Protein AF-A0A915Z098-F1 (afdb_monomer_lite)

Secondary structure (DSSP, 8-state):
--EE--SS--GGG-EEEE-SSSS--TTT--BEEEETTT-PBPEE-EEE-SSSTT-EEE-B-TTT-SEEEETT-SB--EEEEES--TT--SS--TT-EEEEEEE-TTSSS--EEEEEEEEEEEEETTEEEEEEEEESS--SSB--EE--PPPPP-

pLDDT: mean 85.39, std 10.91, range [34.81, 97.25]

Foldseek 3Di:
DDFDDDPDDDLQNDWDWDWDDPFQFPPPIWIWTQGPPVRFTKAWAWDADPVDRLAIDTAADDPPRAGAIDSHHPFGGWGKDQPDPPPDPGGDDAFTKIWIWTADPSDPPRQIWTWFWAPDWDDDPNDIGTGIHTDRDPPVGGRIDGHHDDDPDD

Organism: NCBI:txid588596

Structure (mmCIF, N/CA/C/O backbone):
data_AF-A0A915Z098-F1
#
_entry.id   AF-A0A915Z098-F1
#
loop_
_atom_site.group_PDB
_atom_site.id
_atom_site.type_symbol
_atom_site.label_atom_id
_atom_site.label_alt_id
_atom_site.label_comp_id
_atom_site.label_asym_id
_atom_site.label_entity_id
_atom_site.label_seq_id
_atom_site.pdbx_PDB_ins_code
_atom_site.Cartn_x
_atom_site.Cartn_y
_atom_site.Cartn_z
_atom_site.occupancy
_atom_site.B_iso_or_equiv
_atom_site.auth_seq_id
_atom_site.auth_comp_id
_atom_site.auth_asym_id
_atom_site.auth_atom_id
_atom_site.pdbx_PDB_model_num
ATOM 1 N N . MET A 1 1 ? 4.793 -7.824 -6.228 1.00 83.44 1 MET A N 1
ATOM 2 C CA . MET A 1 1 ? 3.919 -6.852 -6.908 1.00 83.44 1 MET A CA 1
ATOM 3 C C . MET A 1 1 ? 2.487 -7.027 -6.445 1.00 83.44 1 MET A C 1
ATOM 5 O O . MET A 1 1 ? 2.093 -8.161 -6.189 1.00 83.44 1 MET A O 1
ATOM 9 N N . VAL A 1 2 ? 1.754 -5.925 -6.318 1.00 87.19 2 VAL A N 1
ATOM 10 C CA . VAL A 1 2 ? 0.317 -5.898 -6.007 1.00 87.19 2 VAL A CA 1
ATOM 11 C C . VAL A 1 2 ? -0.456 -5.436 -7.239 1.00 87.19 2 VAL A C 1
ATOM 13 O O . VAL A 1 2 ? 0.056 -4.645 -8.028 1.00 87.19 2 VAL A O 1
ATOM 16 N N . PHE A 1 3 ? -1.660 -5.964 -7.425 1.00 87.75 3 PHE A N 1
ATOM 17 C CA . PHE A 1 3 ? -2.541 -5.654 -8.546 1.00 87.75 3 PHE A CA 1
ATOM 18 C C . PHE A 1 3 ? -4.002 -5.710 -8.099 1.00 87.75 3 PHE A C 1
ATOM 20 O O . PHE A 1 3 ? -4.312 -6.333 -7.080 1.00 87.75 3 PHE A O 1
ATOM 27 N N . VAL A 1 4 ? -4.893 -5.057 -8.846 1.00 86.19 4 VAL A N 1
ATOM 28 C CA . VAL A 1 4 ? -6.334 -5.081 -8.550 1.00 86.19 4 VAL A CA 1
ATOM 29 C C . VAL A 1 4 ? -6.916 -6.442 -8.938 1.00 86.19 4 VAL A C 1
ATOM 31 O O . VAL A 1 4 ? -6.599 -6.986 -9.998 1.00 86.19 4 VAL A O 1
ATOM 34 N N . GLY A 1 5 ? -7.726 -7.009 -8.042 1.00 81.31 5 GLY A N 1
ATOM 35 C CA . GLY A 1 5 ? -8.421 -8.282 -8.231 1.00 81.31 5 GLY A CA 1
ATOM 36 C C . GLY A 1 5 ? -9.866 -8.114 -8.706 1.00 81.31 5 GLY A C 1
ATOM 37 O O . GLY A 1 5 ? -10.278 -7.043 -9.142 1.00 81.31 5 GLY A O 1
ATOM 38 N N . SER A 1 6 ? -10.649 -9.189 -8.608 1.00 78.62 6 SER A N 1
ATOM 39 C CA . SER A 1 6 ? -12.095 -9.152 -8.842 1.00 78.62 6 SER A CA 1
ATOM 40 C C . SER A 1 6 ? -12.818 -8.231 -7.857 1.00 78.62 6 SER A C 1
ATOM 42 O O . SER A 1 6 ? -12.315 -7.949 -6.771 1.00 78.62 6 SER A O 1
ATOM 44 N N . THR A 1 7 ? -14.040 -7.830 -8.210 1.00 74.94 7 THR A N 1
ATOM 45 C CA . THR A 1 7 ? -14.938 -7.059 -7.336 1.00 74.94 7 THR A CA 1
ATOM 46 C C . THR A 1 7 ? -15.382 -7.839 -6.100 1.00 74.94 7 THR A C 1
ATOM 48 O O . THR A 1 7 ? -15.660 -7.241 -5.068 1.00 74.94 7 THR A O 1
ATOM 51 N N . GLU A 1 8 ? -15.444 -9.170 -6.182 1.00 79.44 8 GLU A N 1
ATOM 52 C CA . GLU A 1 8 ? -15.767 -10.012 -5.032 1.00 79.44 8 GLU A CA 1
ATOM 53 C C . GLU A 1 8 ? -14.544 -10.189 -4.117 1.00 79.44 8 GLU A C 1
ATOM 55 O O . GLU A 1 8 ? -13.451 -10.511 -4.611 1.00 79.44 8 GLU A O 1
ATOM 60 N N . PRO A 1 9 ? -14.701 -10.022 -2.789 1.00 75.69 9 PRO A N 1
ATOM 61 C CA . PRO A 1 9 ? -13.619 -10.238 -1.844 1.00 75.69 9 PRO A CA 1
ATOM 62 C C . PRO A 1 9 ? -13.243 -11.722 -1.812 1.00 75.69 9 PRO A C 1
ATOM 64 O O . PRO A 1 9 ? -13.984 -12.574 -1.325 1.00 75.69 9 PRO A O 1
ATOM 67 N N . VAL A 1 10 ? -12.050 -12.032 -2.314 1.00 85.06 10 VAL A N 1
ATOM 68 C CA . VAL A 1 10 ? -11.429 -13.356 -2.193 1.00 85.06 10 VAL A CA 1
ATOM 69 C C . VAL A 1 10 ? -10.443 -13.367 -1.020 1.00 85.06 10 VAL A C 1
ATOM 71 O O . VAL A 1 10 ? -10.007 -12.304 -0.579 1.00 85.06 10 VAL A O 1
ATOM 74 N N . PRO A 1 11 ? -9.993 -14.536 -0.524 1.00 84.19 11 PRO A N 1
ATOM 75 C CA . PRO A 1 11 ? -9.021 -14.588 0.575 1.00 84.19 11 PRO A CA 1
ATOM 76 C C . PRO A 1 11 ? -7.717 -13.804 0.326 1.00 84.19 11 PRO A C 1
ATOM 78 O O . PRO A 1 11 ? -7.095 -13.332 1.273 1.00 84.19 11 PRO A O 1
ATOM 81 N N . ASN A 1 12 ? -7.311 -13.636 -0.940 1.00 88.88 12 ASN A N 1
ATOM 82 C CA . ASN A 1 12 ? -6.146 -12.827 -1.331 1.00 88.88 12 ASN A CA 1
ATOM 83 C C . ASN A 1 12 ? -6.413 -11.305 -1.341 1.00 88.88 12 ASN A C 1
ATOM 85 O O . ASN A 1 12 ? -5.487 -10.530 -1.558 1.00 88.88 12 ASN A O 1
ATOM 89 N N . SER A 1 13 ? -7.656 -10.867 -1.140 1.00 89.31 13 SER A N 1
ATOM 90 C CA . SER A 1 13 ? -8.036 -9.451 -1.053 1.00 89.31 13 SER A CA 1
ATOM 91 C C . SER A 1 13 ? -8.040 -8.939 0.391 1.00 89.31 13 SER A C 1
ATOM 93 O O . SER A 1 13 ? -8.373 -7.782 0.628 1.00 89.31 13 SER A O 1
ATOM 95 N N . LEU A 1 14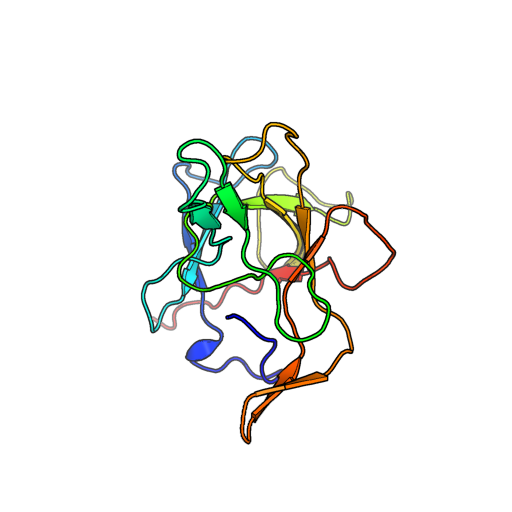 ? -7.695 -9.789 1.366 1.00 91.62 14 LEU A N 1
ATOM 96 C CA . LEU A 1 14 ? -7.797 -9.478 2.788 1.00 91.62 14 LEU A CA 1
ATOM 97 C C . LEU A 1 14 ? -6.506 -8.872 3.343 1.00 91.62 14 LEU A C 1
ATOM 99 O O . LEU A 1 14 ? -5.420 -9.451 3.226 1.00 91.62 14 LEU A O 1
ATOM 103 N N . TRP A 1 15 ? -6.655 -7.743 4.035 1.00 93.62 15 TRP A N 1
ATOM 104 C CA . TRP A 1 15 ? -5.564 -7.010 4.670 1.00 93.62 15 TRP A CA 1
ATOM 105 C C . TRP A 1 15 ? -5.913 -6.689 6.120 1.00 93.62 15 TRP A C 1
ATOM 107 O O . TRP A 1 15 ? -7.004 -6.214 6.422 1.00 93.62 15 TRP A O 1
ATOM 117 N N . LYS A 1 16 ? -4.965 -6.917 7.027 1.00 93.81 16 LYS A N 1
ATOM 118 C CA . LYS A 1 16 ? -5.041 -6.454 8.410 1.00 93.81 16 LYS A CA 1
ATOM 119 C C . LYS A 1 16 ? -4.404 -5.075 8.508 1.00 93.81 16 LYS A C 1
ATOM 121 O O . LYS A 1 16 ? -3.218 -4.924 8.212 1.00 93.81 16 LYS A O 1
ATOM 126 N N . ILE A 1 17 ? -5.176 -4.097 8.969 1.00 93.81 17 ILE A N 1
ATOM 127 C CA . ILE A 1 17 ? -4.664 -2.770 9.313 1.00 93.81 17 ILE A CA 1
ATOM 128 C C . ILE A 1 17 ? -4.006 -2.860 10.696 1.00 93.81 17 ILE A C 1
ATOM 130 O O . ILE A 1 17 ? -4.613 -3.360 11.645 1.00 93.81 17 ILE A O 1
ATOM 134 N N . LYS A 1 18 ? -2.748 -2.429 10.804 1.00 94.31 18 LYS A N 1
ATOM 135 C CA . LYS A 1 18 ? -1.972 -2.390 12.053 1.00 94.31 18 LYS A CA 1
ATOM 136 C C . LYS A 1 18 ? -1.474 -0.974 12.324 1.00 94.31 18 LYS A C 1
ATOM 138 O O . LYS A 1 18 ? -1.011 -0.316 11.398 1.00 94.31 18 LYS A O 1
ATOM 143 N N . PHE A 1 19 ? -1.562 -0.540 13.576 1.00 93.88 19 PHE A N 1
ATOM 144 C CA . PHE A 1 19 ? -1.074 0.747 14.073 1.00 93.88 19 PHE A CA 1
ATOM 145 C C . PHE A 1 19 ? -0.922 0.685 15.601 1.00 93.88 19 PHE A C 1
ATOM 147 O O . PHE A 1 19 ? -1.513 -0.182 16.244 1.00 93.88 19 PHE A O 1
ATOM 154 N N . ASP A 1 20 ? -0.136 1.598 16.174 1.00 90.56 20 ASP A N 1
ATOM 155 C CA . ASP A 1 20 ? 0.284 1.544 17.588 1.00 90.56 20 ASP A CA 1
ATOM 156 C C . ASP A 1 20 ? -0.651 2.287 18.560 1.00 90.56 20 ASP A C 1
ATOM 158 O O . ASP A 1 20 ? -0.383 2.368 19.758 1.00 90.56 20 ASP A O 1
ATOM 162 N N . LYS A 1 21 ? -1.742 2.866 18.054 1.00 89.00 21 LYS A N 1
ATOM 163 C CA . LYS A 1 21 ? -2.719 3.630 18.844 1.00 89.00 21 LYS A CA 1
ATOM 164 C C . LYS A 1 21 ? -4.035 2.872 18.984 1.00 89.00 21 LYS A C 1
ATOM 166 O O . LYS A 1 21 ? -4.265 1.879 18.308 1.00 89.00 21 LYS A O 1
ATOM 171 N N . GLU A 1 22 ? -4.916 3.373 19.845 1.00 88.56 22 GLU A N 1
ATOM 172 C CA . GLU A 1 22 ? -6.285 2.861 19.972 1.00 88.56 22 GLU A CA 1
ATOM 173 C C . GLU A 1 22 ? -7.126 3.167 18.724 1.00 88.56 22 GLU A C 1
ATOM 175 O O . GLU A 1 22 ? -7.848 2.306 18.229 1.00 88.56 22 GLU A O 1
ATOM 180 N N . LEU A 1 23 ? -6.969 4.375 18.170 1.00 88.00 23 LEU A N 1
ATOM 181 C CA . LEU A 1 23 ? -7.622 4.819 16.941 1.00 88.00 23 LEU A CA 1
ATOM 182 C C . LEU A 1 23 ? -6.579 5.271 15.919 1.00 88.00 23 LEU A C 1
ATOM 184 O O . LEU A 1 23 ? -5.613 5.960 16.257 1.00 88.00 23 LEU A O 1
ATOM 188 N N . ALA A 1 24 ? -6.801 4.915 14.655 1.00 88.00 24 ALA A N 1
ATOM 189 C CA . ALA A 1 24 ? -6.039 5.459 13.545 1.00 88.00 24 ALA A CA 1
ATOM 190 C C . ALA A 1 24 ? -6.562 6.866 13.239 1.00 88.00 24 ALA A C 1
ATOM 192 O O . ALA A 1 24 ? -7.666 7.012 12.715 1.00 88.00 24 ALA A O 1
ATOM 193 N N . THR A 1 25 ? -5.777 7.886 13.590 1.00 87.31 25 THR A N 1
ATOM 194 C CA . THR A 1 25 ? -6.095 9.302 13.353 1.00 87.31 25 THR A CA 1
ATOM 195 C C . THR A 1 25 ? -5.094 9.938 12.386 1.00 87.31 25 THR A C 1
ATOM 197 O O . THR A 1 25 ? -3.883 9.714 12.494 1.00 87.31 25 THR A O 1
ATOM 200 N N . TYR A 1 26 ? -5.584 10.737 11.436 1.00 80.44 26 TYR A N 1
ATOM 201 C CA . TYR A 1 26 ? -4.745 11.556 10.554 1.00 80.44 26 TYR A CA 1
ATOM 202 C C . TYR A 1 26 ? -4.335 12.870 11.247 1.00 80.44 26 TYR A C 1
ATOM 204 O O . TYR A 1 26 ? -5.195 13.479 11.890 1.00 80.44 26 TYR A O 1
ATOM 212 N N . PRO A 1 27 ? -3.089 13.367 11.067 1.00 78.12 27 PRO A N 1
ATOM 213 C CA . PRO A 1 27 ? -1.957 12.772 10.334 1.00 78.12 27 PRO A CA 1
ATOM 214 C C . PRO A 1 27 ? -1.026 11.906 11.193 1.00 78.12 27 PRO A C 1
ATOM 216 O O . PRO A 1 27 ? -0.028 11.391 10.693 1.00 78.12 27 PRO A O 1
ATOM 219 N N . ASP A 1 28 ? -1.326 11.754 12.478 1.00 82.44 28 ASP A N 1
ATOM 220 C CA . ASP A 1 28 ? -0.335 11.339 13.474 1.00 82.44 28 ASP A CA 1
ATOM 221 C C . ASP A 1 28 ? -0.183 9.825 13.626 1.00 82.44 28 ASP A C 1
ATOM 223 O O . ASP A 1 28 ? 0.552 9.369 14.507 1.00 82.44 28 ASP A O 1
ATOM 227 N N . THR A 1 29 ? -0.930 9.035 12.858 1.00 89.94 29 THR A N 1
ATOM 228 C CA . THR A 1 29 ? -0.982 7.581 13.026 1.00 89.94 29 THR A CA 1
ATOM 229 C C . THR A 1 29 ? -0.652 6.887 11.713 1.00 89.94 29 THR A C 1
ATOM 231 O O . THR A 1 29 ? -1.548 6.661 10.896 1.00 89.94 29 THR A O 1
ATOM 234 N N . PRO A 1 30 ? 0.628 6.538 11.496 1.00 93.25 30 PRO A N 1
ATOM 235 C CA . PRO A 1 30 ? 0.998 5.644 10.418 1.00 93.25 30 PRO A CA 1
ATOM 236 C C . PRO A 1 30 ? 0.289 4.302 10.573 1.00 93.25 30 PRO A C 1
ATOM 238 O O . PRO A 1 30 ? 0.155 3.776 11.681 1.00 93.25 30 PRO A O 1
ATOM 241 N N . ILE A 1 31 ? -0.152 3.753 9.449 1.00 94.88 31 ILE A N 1
ATOM 242 C CA . ILE A 1 31 ? -0.760 2.432 9.374 1.00 94.88 31 ILE A CA 1
ATOM 243 C C . ILE A 1 31 ? 0.108 1.515 8.518 1.00 94.88 31 ILE A C 1
ATOM 245 O O . ILE A 1 31 ? 0.725 1.928 7.533 1.00 94.88 31 ILE 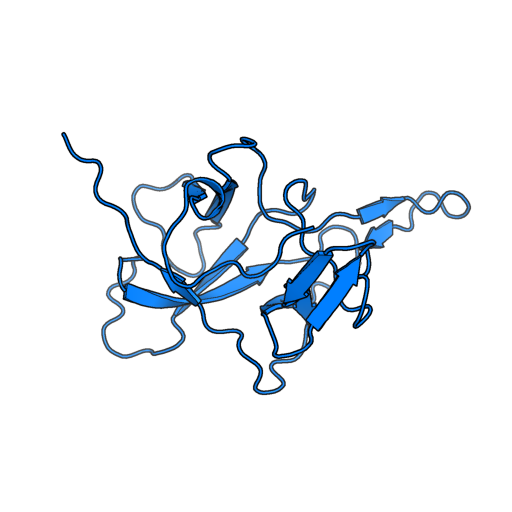A O 1
ATOM 249 N N . ASN A 1 32 ? 0.120 0.233 8.861 1.00 95.81 32 ASN A N 1
ATOM 250 C CA . ASN A 1 32 ? 0.653 -0.812 8.004 1.00 95.81 32 ASN A CA 1
ATOM 251 C C . ASN A 1 32 ? -0.488 -1.712 7.525 1.00 95.81 32 ASN A C 1
ATOM 253 O O . ASN A 1 32 ? -1.365 -2.097 8.299 1.00 95.81 32 ASN A O 1
ATOM 257 N N . LEU A 1 33 ? -0.437 -2.096 6.251 1.00 95.75 33 LEU A N 1
ATOM 258 C CA . LEU A 1 33 ? -1.396 -3.011 5.638 1.00 95.75 33 LEU A CA 1
ATOM 259 C C . LEU A 1 33 ? -0.729 -4.376 5.472 1.00 95.75 33 LEU A C 1
ATOM 261 O O . LEU A 1 33 ? 0.123 -4.554 4.601 1.00 95.75 33 LEU A O 1
ATOM 265 N N . GLN A 1 34 ? -1.073 -5.334 6.333 1.00 95.75 34 GLN A N 1
ATOM 266 C CA . GLN A 1 34 ? -0.529 -6.691 6.284 1.00 95.75 34 GLN A CA 1
ATOM 267 C C . GLN A 1 34 ? -1.461 -7.605 5.492 1.00 95.75 34 GLN A C 1
ATOM 269 O O . GLN A 1 34 ? -2.600 -7.829 5.892 1.00 95.75 34 GLN A O 1
ATOM 274 N N . HIS A 1 35 ? -0.975 -8.174 4.397 1.00 94.69 35 HIS A N 1
ATOM 275 C CA . HIS A 1 35 ? -1.721 -9.159 3.626 1.00 94.69 35 HIS A CA 1
ATOM 276 C C . HIS A 1 35 ? -1.931 -10.429 4.461 1.00 94.69 35 HIS A C 1
ATOM 278 O O . HIS A 1 35 ? -0.963 -10.992 4.975 1.00 94.69 35 HIS A O 1
ATOM 284 N N . ILE A 1 36 ? -3.176 -10.899 4.589 1.00 92.75 36 ILE A N 1
ATOM 285 C CA . ILE A 1 36 ? -3.515 -12.013 5.492 1.00 92.75 36 ILE A CA 1
ATOM 286 C C . ILE A 1 36 ? -2.820 -13.312 5.082 1.00 92.75 36 ILE A C 1
ATOM 288 O O . ILE A 1 36 ? -2.240 -13.987 5.924 1.00 92.75 36 ILE A O 1
ATOM 292 N N . LYS A 1 37 ? -2.843 -13.668 3.792 1.00 92.06 37 LYS A N 1
ATOM 293 C CA . LYS A 1 37 ? -2.348 -14.980 3.349 1.00 92.06 37 LYS A CA 1
ATOM 294 C C . LYS A 1 37 ? -0.826 -15.095 3.360 1.00 92.06 37 LYS A C 1
ATOM 296 O O . LYS A 1 37 ? -0.303 -16.171 3.621 1.00 92.06 37 LYS A O 1
ATOM 301 N N . SER A 1 38 ? -0.120 -14.022 3.003 1.00 93.00 38 SER A N 1
ATOM 302 C CA . SER A 1 38 ? 1.347 -14.046 2.948 1.00 93.00 38 SER A CA 1
ATOM 303 C C . SER A 1 38 ? 2.011 -13.482 4.197 1.00 93.00 38 SER A C 1
ATOM 305 O O . SER A 1 38 ? 3.227 -13.549 4.296 1.00 93.00 38 SER A O 1
ATOM 307 N N . GLU A 1 39 ? 1.242 -12.864 5.096 1.00 94.00 39 GLU A N 1
ATOM 308 C CA . GLU A 1 39 ? 1.719 -12.144 6.284 1.00 94.00 39 GLU A CA 1
ATOM 309 C C . GLU A 1 39 ? 2.679 -10.979 5.991 1.00 94.00 39 GLU A C 1
ATOM 311 O O . GLU A 1 39 ? 3.253 -10.385 6.906 1.00 94.00 39 GLU A O 1
ATOM 316 N N . MET A 1 40 ? 2.834 -10.606 4.723 1.00 95.44 40 MET A N 1
ATOM 317 C CA . MET A 1 40 ? 3.749 -9.550 4.304 1.00 95.44 40 MET A CA 1
ATOM 318 C C . MET A 1 40 ? 3.039 -8.197 4.235 1.00 95.44 40 MET A C 1
ATOM 320 O O . MET A 1 40 ? 1.819 -8.124 4.095 1.00 95.44 40 MET A O 1
ATOM 324 N N . PHE A 1 41 ? 3.808 -7.116 4.307 1.00 96.06 41 PHE A N 1
ATOM 325 C CA . PHE A 1 41 ? 3.273 -5.758 4.324 1.00 96.06 41 PHE A CA 1
ATOM 326 C C . PHE A 1 41 ? 3.279 -5.123 2.937 1.00 96.06 41 PHE A C 1
ATOM 328 O O . PHE A 1 41 ? 4.253 -5.261 2.190 1.00 96.06 41 PHE A O 1
ATOM 335 N N . LEU A 1 42 ? 2.206 -4.395 2.624 1.00 97.25 42 LEU A N 1
ATOM 336 C CA . LEU A 1 42 ? 2.158 -3.494 1.481 1.00 97.25 42 LEU A CA 1
ATOM 337 C C . LEU A 1 42 ? 3.186 -2.382 1.675 1.00 97.25 42 LEU A C 1
ATOM 339 O O . LEU A 1 42 ? 3.189 -1.710 2.708 1.00 97.25 42 LEU A O 1
ATOM 343 N N . GLY A 1 43 ? 4.014 -2.141 0.670 1.00 96.69 43 GLY A N 1
ATOM 344 C CA . GLY A 1 43 ? 4.956 -1.040 0.731 1.00 96.69 43 GLY A CA 1
ATOM 345 C C . GLY A 1 43 ? 5.818 -0.903 -0.510 1.00 96.69 43 GLY A C 1
ATOM 346 O O . GLY A 1 43 ? 5.565 -1.518 -1.551 1.00 96.69 43 GLY A O 1
ATOM 347 N N . LEU A 1 44 ? 6.855 -0.085 -0.370 1.00 95.38 44 LEU A N 1
ATOM 348 C CA . LEU A 1 44 ? 7.829 0.202 -1.408 1.00 95.38 44 LEU A CA 1
ATOM 349 C C . LEU A 1 44 ? 9.118 -0.570 -1.153 1.00 95.38 44 LEU A C 1
ATOM 351 O O . LEU A 1 44 ? 9.697 -0.536 -0.063 1.00 95.38 44 LEU A O 1
ATOM 355 N N . SER A 1 45 ? 9.602 -1.241 -2.188 1.00 92.69 45 SER A N 1
ATOM 356 C CA . SER A 1 45 ? 10.898 -1.910 -2.160 1.00 92.69 45 SER A CA 1
ATOM 357 C C . SER A 1 45 ? 11.950 -1.027 -2.832 1.00 92.69 45 SER A C 1
ATOM 359 O O . SER A 1 45 ? 11.686 -0.336 -3.820 1.00 92.69 45 SER A O 1
ATOM 361 N N . PHE A 1 46 ? 13.169 -1.074 -2.309 1.00 91.06 46 PHE A N 1
ATOM 362 C CA . PHE A 1 46 ? 14.319 -0.385 -2.881 1.00 91.06 46 PHE A CA 1
ATOM 363 C C . PHE A 1 46 ? 15.541 -1.292 -2.845 1.00 91.06 46 PHE A C 1
ATOM 365 O O . PHE A 1 46 ? 15.680 -2.135 -1.960 1.00 91.06 46 PHE A O 1
ATOM 372 N N . ASN A 1 47 ? 16.449 -1.065 -3.786 1.00 90.06 47 ASN A N 1
ATOM 373 C CA . ASN A 1 47 ? 17.729 -1.747 -3.868 1.00 90.06 47 ASN A CA 1
ATOM 374 C C . ASN A 1 47 ? 18.871 -0.755 -3.687 1.00 90.06 47 ASN A C 1
ATOM 376 O O . ASN A 1 47 ? 18.773 0.427 -4.027 1.00 90.06 47 ASN A O 1
ATOM 380 N N . ARG A 1 48 ? 19.986 -1.267 -3.172 1.00 89.56 48 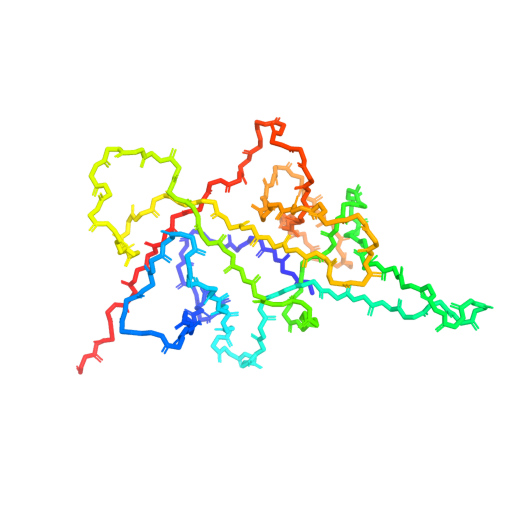ARG A N 1
ATOM 381 C CA . ARG A 1 48 ? 21.246 -0.534 -3.119 1.00 89.56 48 ARG A CA 1
ATOM 382 C C . ARG A 1 48 ? 21.901 -0.554 -4.496 1.00 89.56 48 ARG A C 1
ATOM 384 O O . ARG A 1 48 ? 21.949 -1.592 -5.155 1.00 89.56 48 ARG A O 1
ATOM 391 N N . ASN A 1 49 ? 22.440 0.580 -4.922 1.00 85.69 49 ASN A N 1
ATOM 392 C CA . ASN A 1 49 ? 23.288 0.637 -6.100 1.00 85.69 49 ASN A CA 1
ATOM 393 C C . ASN A 1 49 ? 24.635 -0.033 -5.784 1.00 85.69 49 ASN A C 1
ATOM 395 O O . ASN A 1 49 ? 25.334 0.359 -4.851 1.00 85.69 49 ASN A O 1
ATOM 399 N N . THR A 1 50 ? 24.996 -1.049 -6.564 1.00 87.31 50 THR A N 1
ATOM 400 C CA . THR A 1 50 ? 26.232 -1.820 -6.367 1.00 87.31 50 THR A CA 1
ATOM 401 C C . THR A 1 50 ? 27.495 -1.013 -6.664 1.00 87.31 50 THR A C 1
ATOM 403 O O . THR A 1 50 ? 28.533 -1.285 -6.072 1.00 87.31 50 THR A O 1
ATOM 406 N N . HIS A 1 51 ? 27.408 -0.001 -7.532 1.00 88.19 51 HIS A N 1
ATOM 407 C CA . HIS A 1 51 ? 28.528 0.867 -7.904 1.00 88.19 51 HIS A CA 1
ATOM 408 C C . HIS A 1 51 ? 28.652 2.084 -6.979 1.00 88.19 51 HIS A C 1
ATOM 410 O O . HIS A 1 51 ? 29.745 2.608 -6.789 1.00 88.19 51 HIS A O 1
ATOM 416 N N . TYR A 1 52 ? 27.540 2.522 -6.378 1.00 86.00 52 TYR A N 1
ATOM 417 C CA . TYR A 1 52 ? 27.493 3.684 -5.492 1.00 86.00 52 TYR A CA 1
ATOM 418 C C . TYR A 1 52 ? 26.877 3.301 -4.141 1.00 86.00 52 TYR A C 1
ATOM 420 O O . TYR A 1 52 ? 25.657 3.372 -3.983 1.00 86.00 52 TYR A O 1
ATOM 428 N N . PRO A 1 53 ? 27.697 2.923 -3.145 1.00 76.50 53 PRO A N 1
ATOM 429 C CA . PRO A 1 53 ? 27.255 2.270 -1.912 1.00 76.50 53 PRO A CA 1
ATOM 430 C C . PRO A 1 53 ? 26.302 3.083 -1.018 1.00 76.50 53 PRO A C 1
ATOM 432 O O . PRO A 1 53 ? 25.761 2.514 -0.069 1.00 76.50 53 PRO A O 1
ATOM 435 N N . HIS A 1 54 ? 26.072 4.364 -1.306 1.00 81.69 54 HIS A N 1
ATOM 436 C CA . HIS A 1 54 ? 25.130 5.231 -0.588 1.00 81.69 54 HIS A CA 1
ATOM 437 C C . HIS A 1 54 ? 23.891 5.606 -1.409 1.00 81.69 54 HIS A C 1
ATOM 439 O O . HIS A 1 54 ? 22.997 6.270 -0.894 1.00 81.69 54 HIS A O 1
ATOM 445 N N . ASN A 1 55 ? 23.810 5.151 -2.660 1.00 86.69 55 ASN A N 1
ATOM 446 C CA . ASN A 1 55 ? 22.685 5.436 -3.534 1.00 86.69 55 ASN A CA 1
ATOM 447 C C . ASN A 1 55 ? 21.713 4.263 -3.516 1.00 86.69 55 ASN A C 1
ATOM 449 O O . ASN A 1 55 ? 22.084 3.118 -3.780 1.00 86.69 55 ASN A O 1
ATOM 453 N N . TYR A 1 56 ? 20.454 4.567 -3.244 1.00 89.38 56 TYR A N 1
ATOM 454 C CA . TYR A 1 56 ? 19.355 3.620 -3.329 1.00 89.38 56 TYR A CA 1
ATOM 455 C C . TYR A 1 56 ? 18.438 4.015 -4.475 1.00 89.38 56 TYR A C 1
ATOM 457 O O . TYR A 1 56 ? 18.330 5.189 -4.832 1.00 89.38 56 TYR A O 1
ATOM 465 N N . TYR A 1 57 ? 17.762 3.029 -5.046 1.00 89.38 57 TYR A N 1
ATOM 466 C CA . TYR A 1 57 ? 16.713 3.266 -6.023 1.00 89.38 57 TYR A CA 1
ATOM 467 C C . TYR A 1 57 ? 15.509 2.393 -5.702 1.00 89.38 57 TYR A C 1
ATOM 469 O O . TYR A 1 57 ? 15.645 1.230 -5.319 1.00 89.38 57 TYR A O 1
ATOM 477 N N . TYR A 1 58 ? 14.327 2.974 -5.858 1.00 92.50 58 TYR A N 1
ATOM 478 C CA . TYR A 1 58 ? 13.072 2.256 -5.694 1.00 92.50 58 TYR A CA 1
ATOM 479 C C . TYR A 1 58 ? 12.791 1.425 -6.933 1.00 92.50 58 TYR A C 1
ATOM 481 O O . TYR A 1 58 ? 13.153 1.815 -8.050 1.00 92.50 58 TYR A O 1
ATOM 489 N N . LEU A 1 59 ? 12.155 0.278 -6.719 1.00 93.06 59 LEU A N 1
ATOM 490 C CA . LEU A 1 59 ? 11.722 -0.568 -7.817 1.00 93.06 59 LEU A CA 1
ATOM 491 C C . LEU A 1 59 ? 10.681 0.165 -8.660 1.00 93.06 59 LEU A C 1
ATOM 493 O O . LEU A 1 59 ? 9.891 0.968 -8.159 1.00 93.06 59 LEU A O 1
ATOM 497 N N . ARG A 1 60 ? 10.725 -0.100 -9.964 1.00 92.88 60 ARG A N 1
ATOM 498 C CA . ARG A 1 60 ? 9.808 0.481 -10.935 1.00 92.88 60 ARG A CA 1
ATOM 499 C C . ARG A 1 60 ? 8.838 -0.581 -11.402 1.00 92.88 60 ARG A C 1
ATOM 501 O O . ARG A 1 60 ? 9.260 -1.684 -11.741 1.00 92.88 60 ARG A O 1
ATOM 508 N N . SER A 1 61 ? 7.574 -0.201 -11.465 1.00 91.75 61 SER A N 1
ATOM 509 C CA . SER A 1 61 ? 6.491 -1.051 -11.916 1.00 91.75 61 SER A CA 1
ATOM 510 C C . SER A 1 61 ? 6.728 -1.509 -13.368 1.00 91.75 61 SER A C 1
ATOM 512 O O . SER A 1 61 ? 7.444 -0.851 -14.135 1.00 91.75 61 SER A O 1
ATOM 514 N N . PRO A 1 62 ? 6.182 -2.660 -13.778 1.00 88.94 62 PRO A N 1
ATOM 515 C CA . PRO A 1 62 ? 6.534 -3.301 -15.038 1.00 88.94 62 PRO A CA 1
ATOM 516 C C . PRO A 1 62 ? 6.047 -2.516 -16.257 1.00 88.94 62 PRO A C 1
ATOM 518 O O . PRO A 1 62 ? 6.774 -2.484 -17.255 1.00 88.94 62 PRO A O 1
ATOM 521 N N . CYS A 1 63 ? 4.890 -1.854 -16.184 1.00 90.19 63 CYS A N 1
ATOM 522 C CA . CYS A 1 63 ? 4.253 -1.243 -17.352 1.00 90.19 63 CYS A CA 1
ATOM 523 C C . CYS A 1 63 ? 4.535 0.242 -17.456 1.00 90.19 63 CYS A C 1
ATOM 525 O O . CYS A 1 63 ? 5.072 0.707 -18.458 1.00 90.19 63 CYS A O 1
ATOM 527 N N . THR A 1 64 ? 4.201 0.986 -16.409 1.00 91.12 64 THR A N 1
ATOM 528 C CA . THR A 1 64 ? 4.278 2.449 -16.428 1.00 91.12 64 THR A CA 1
ATOM 529 C C . THR A 1 64 ? 5.619 2.989 -15.956 1.00 91.12 64 THR A C 1
ATOM 531 O O . THR A 1 64 ? 5.939 4.150 -16.203 1.00 91.12 64 THR A O 1
ATOM 534 N N . LYS A 1 65 ? 6.432 2.146 -15.306 1.00 92.62 65 LYS A N 1
ATOM 535 C CA . LYS A 1 65 ? 7.710 2.520 -14.686 1.00 92.62 65 LYS A CA 1
ATOM 536 C C . LYS A 1 65 ? 7.567 3.536 -13.544 1.00 92.62 65 LYS A C 1
ATOM 538 O O . LYS A 1 65 ? 8.585 4.098 -13.127 1.00 92.62 65 LYS A O 1
ATOM 543 N N . TYR A 1 66 ? 6.351 3.738 -13.026 1.00 92.38 66 TYR A N 1
ATOM 544 C CA . TYR A 1 66 ? 6.127 4.412 -11.745 1.00 92.38 66 TYR A CA 1
ATOM 545 C C . TYR A 1 66 ? 6.689 3.569 -10.598 1.00 92.38 66 TYR A C 1
ATOM 547 O O . TYR A 1 66 ? 7.246 2.493 -10.819 1.00 92.38 66 TYR A O 1
ATOM 555 N N . THR A 1 67 ? 6.604 4.056 -9.365 1.00 93.62 67 THR A N 1
ATOM 556 C CA . THR A 1 67 ? 7.120 3.304 -8.220 1.00 93.62 67 THR A CA 1
ATOM 557 C C . THR A 1 67 ? 6.316 2.019 -8.038 1.00 93.62 67 THR A C 1
ATOM 559 O O . THR A 1 67 ? 5.089 2.055 -7.944 1.00 93.62 67 THR A O 1
ATOM 562 N N . GLU A 1 68 ? 7.008 0.880 -7.993 1.00 94.62 68 GLU A N 1
ATOM 563 C CA . GLU A 1 68 ? 6.379 -0.416 -7.747 1.00 94.62 68 GLU A CA 1
ATOM 564 C C . GLU A 1 68 ? 5.890 -0.517 -6.301 1.00 94.62 68 GLU A C 1
ATOM 566 O O . GLU A 1 68 ? 6.634 -0.237 -5.357 1.00 94.62 68 GLU A O 1
ATOM 571 N N . VAL A 1 69 ? 4.661 -1.010 -6.145 1.00 95.12 69 VAL A N 1
ATOM 572 C CA . VAL A 1 69 ? 4.097 -1.409 -4.858 1.00 95.12 69 VAL A CA 1
ATOM 573 C C . VAL A 1 69 ? 4.112 -2.934 -4.749 1.00 95.12 69 VAL A C 1
ATOM 575 O O . VAL A 1 69 ? 3.722 -3.666 -5.669 1.00 95.12 69 VAL A O 1
ATOM 578 N N . SER A 1 70 ? 4.589 -3.446 -3.616 1.00 93.69 70 SER A N 1
ATOM 579 C CA . SER A 1 70 ? 4.769 -4.881 -3.401 1.00 93.69 70 SER A CA 1
ATOM 580 C C . SER A 1 70 ? 4.368 -5.308 -1.986 1.00 93.69 70 SER A C 1
ATOM 582 O O . SER A 1 70 ? 4.368 -4.507 -1.054 1.00 93.69 70 SER A O 1
ATOM 584 N N . CYS A 1 71 ? 4.061 -6.597 -1.816 1.00 91.94 71 CYS A N 1
ATOM 585 C CA . CYS A 1 71 ? 3.901 -7.225 -0.504 1.00 91.94 71 CYS A CA 1
ATOM 586 C C . CYS A 1 71 ? 5.261 -7.628 0.087 1.00 91.94 71 CYS A C 1
ATOM 588 O O . CYS A 1 71 ? 5.412 -8.763 0.500 1.00 91.94 71 CYS A O 1
ATOM 590 N N . ASN A 1 72 ? 6.284 -6.782 0.026 1.00 88.69 72 ASN A N 1
ATOM 591 C CA . ASN A 1 72 ? 7.567 -6.967 0.718 1.00 88.69 72 ASN A CA 1
ATOM 592 C C . ASN A 1 72 ? 8.294 -5.613 0.779 1.00 88.69 72 ASN A C 1
ATOM 594 O O . ASN A 1 72 ? 9.476 -5.485 0.442 1.00 88.69 72 ASN A O 1
ATOM 598 N N 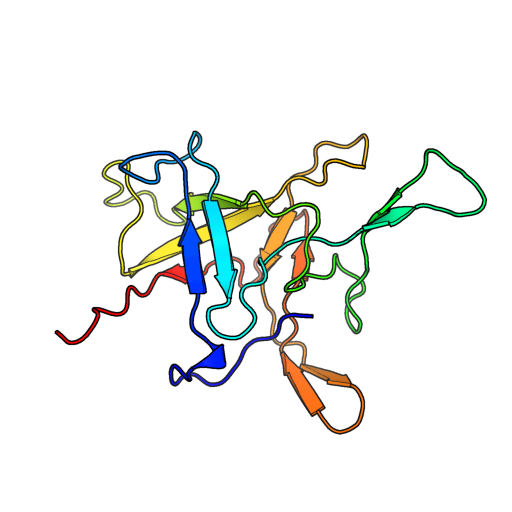. GLY A 1 73 ? 7.529 -4.560 1.072 1.00 84.19 73 GLY A N 1
ATOM 599 C CA . GLY A 1 73 ? 8.051 -3.204 1.125 1.00 84.19 73 GLY A CA 1
ATOM 600 C C . GLY A 1 73 ? 8.981 -3.016 2.317 1.00 84.19 73 GLY A C 1
ATOM 601 O O . GLY A 1 73 ? 8.657 -3.427 3.431 1.00 84.19 73 GLY A O 1
ATOM 602 N N . ASN A 1 74 ? 10.122 -2.371 2.079 1.00 88.88 74 ASN A N 1
ATOM 603 C CA . ASN A 1 74 ? 10.989 -1.887 3.151 1.00 88.88 74 ASN A CA 1
ATOM 604 C C . ASN A 1 74 ? 10.329 -0.682 3.830 1.00 88.88 74 ASN A C 1
ATOM 606 O O . ASN A 1 74 ? 10.197 -0.651 5.050 1.00 88.88 74 ASN A O 1
ATOM 610 N N . ASP A 1 75 ? 9.875 0.274 3.014 1.00 93.81 75 ASP A N 1
ATOM 611 C CA . ASP A 1 75 ? 9.031 1.372 3.470 1.00 93.81 75 ASP A CA 1
ATOM 612 C C . ASP A 1 75 ? 7.586 0.888 3.420 1.00 93.81 75 ASP A C 1
ATOM 614 O O . ASP A 1 75 ? 7.098 0.493 2.360 1.00 93.81 75 ASP A O 1
ATOM 618 N N . LYS A 1 76 ? 6.910 0.883 4.566 1.00 95.31 76 LYS A N 1
ATOM 619 C CA . LYS A 1 76 ? 5.565 0.303 4.731 1.00 95.31 76 LYS A CA 1
ATOM 620 C C . LYS A 1 76 ? 4.639 1.151 5.604 1.00 95.31 76 LYS A C 1
ATOM 622 O O . LYS A 1 76 ? 3.524 0.727 5.904 1.00 95.31 76 LYS A O 1
ATOM 627 N N . ASP A 1 77 ? 5.120 2.313 6.031 1.00 94.69 77 ASP A N 1
ATOM 628 C CA . ASP A 1 77 ? 4.389 3.238 6.885 1.00 94.69 77 ASP A CA 1
ATOM 629 C C . ASP A 1 77 ? 3.552 4.153 5.998 1.00 94.69 77 ASP A C 1
ATOM 631 O O . ASP A 1 77 ? 4.063 5.078 5.361 1.00 94.69 77 ASP A O 1
ATOM 635 N N . TRP A 1 78 ? 2.262 3.838 5.923 1.00 95.12 78 TRP A N 1
ATOM 636 C CA . TRP A 1 78 ? 1.297 4.586 5.136 1.00 95.12 78 TRP A CA 1
ATOM 637 C C . TRP A 1 78 ? 0.608 5.627 6.008 1.00 95.12 78 TRP A C 1
ATOM 639 O O . TRP A 1 78 ? 0.205 5.339 7.133 1.00 95.12 78 TRP A O 1
ATOM 649 N N . ILE A 1 79 ? 0.420 6.825 5.471 1.00 92.44 79 ILE A N 1
ATOM 650 C CA . ILE A 1 79 ? -0.433 7.854 6.057 1.00 92.44 79 ILE A CA 1
ATOM 651 C C . ILE A 1 79 ? -1.739 7.859 5.270 1.00 92.44 79 ILE A C 1
ATOM 653 O O . ILE A 1 79 ? -1.744 8.036 4.053 1.00 92.44 79 ILE A O 1
ATOM 657 N N . PHE A 1 80 ? -2.859 7.643 5.952 1.00 89.81 80 PHE A N 1
ATOM 658 C CA . PHE A 1 80 ? -4.169 7.767 5.323 1.00 89.81 80 PHE A CA 1
ATOM 659 C C . PHE A 1 80 ? -4.644 9.218 5.392 1.00 89.81 80 PHE A C 1
ATOM 661 O O . PHE A 1 80 ? -4.394 9.903 6.378 1.00 89.81 80 PHE A O 1
ATOM 668 N N . ARG A 1 81 ? -5.351 9.695 4.370 1.00 86.19 81 ARG A N 1
ATOM 669 C CA . ARG A 1 81 ? -6.021 11.003 4.371 1.00 86.19 81 ARG A CA 1
ATOM 670 C C . ARG A 1 81 ? -7.445 10.825 3.886 1.00 86.19 81 ARG A C 1
ATOM 672 O O . ARG A 1 81 ? -7.636 10.185 2.859 1.00 86.19 81 ARG A O 1
ATOM 679 N N . HIS A 1 82 ? -8.424 11.410 4.565 1.00 81.19 82 HIS A N 1
ATOM 680 C CA . HIS A 1 82 ? -9.797 11.409 4.058 1.00 81.19 82 HIS A CA 1
ATOM 681 C C . HIS A 1 82 ? -9.875 12.215 2.765 1.00 81.19 82 HIS A C 1
ATOM 683 O O . HIS A 1 82 ? -9.329 13.319 2.685 1.00 81.19 82 HIS A O 1
ATOM 689 N N . SER A 1 83 ? -10.539 11.662 1.752 1.00 72.44 83 SER A N 1
ATOM 690 C CA . SER A 1 83 ? -10.684 12.350 0.471 1.00 72.44 83 SER A CA 1
ATOM 691 C C . SER A 1 83 ? -11.809 13.391 0.491 1.00 72.44 83 SER A C 1
ATOM 693 O O . SER A 1 83 ? -11.737 14.397 -0.216 1.00 72.44 83 SER A O 1
ATOM 695 N N . LYS A 1 84 ? -12.805 13.206 1.368 1.00 67.69 84 LYS A N 1
ATOM 696 C CA . LYS A 1 84 ? -13.923 14.129 1.606 1.00 67.69 84 LYS A CA 1
ATOM 697 C C . LYS A 1 84 ? -13.917 14.583 3.068 1.00 67.69 84 LYS A C 1
ATOM 699 O O . LYS A 1 84 ? -13.806 13.762 3.971 1.00 67.69 84 LYS A O 1
ATOM 704 N N . PHE A 1 85 ? -14.026 15.892 3.298 1.00 58.50 85 PHE A N 1
ATOM 705 C CA . PHE A 1 85 ? -14.002 16.494 4.642 1.00 58.50 85 PHE A CA 1
ATOM 706 C C . PHE A 1 85 ? -15.333 16.371 5.401 1.00 58.50 85 PHE A C 1
ATOM 708 O O . PHE A 1 85 ? -15.385 16.632 6.601 1.00 58.50 85 PHE A O 1
ATOM 715 N N . GLU A 1 86 ? -16.415 15.996 4.720 1.00 55.94 86 GLU A N 1
ATOM 716 C CA . GLU A 1 86 ? -17.731 15.865 5.339 1.00 55.94 86 GLU A CA 1
ATOM 717 C C . GLU A 1 86 ? -17.785 14.573 6.175 1.00 55.94 86 GLU A C 1
ATOM 719 O O . GLU A 1 86 ? -17.607 13.480 5.644 1.00 55.94 86 GLU A O 1
ATOM 724 N N . ASN A 1 87 ? -18.048 14.710 7.481 1.00 56.94 87 ASN A N 1
ATOM 725 C CA . ASN A 1 87 ? -18.209 13.636 8.481 1.00 56.94 87 ASN A CA 1
ATOM 726 C C . ASN A 1 87 ? -16.934 13.000 9.073 1.00 56.94 87 ASN A C 1
ATOM 728 O O . ASN A 1 87 ? -17.037 11.967 9.737 1.00 56.94 87 ASN A O 1
ATOM 732 N N . TYR A 1 88 ? -15.752 13.610 8.918 1.00 67.06 88 TYR A N 1
ATOM 733 C CA . TYR A 1 88 ? -14.556 13.134 9.625 1.00 67.06 88 TYR A CA 1
ATOM 734 C C . TYR A 1 88 ? -14.616 13.491 11.115 1.00 67.06 88 TYR A C 1
ATOM 736 O O . TYR A 1 88 ? -14.505 14.657 11.491 1.00 67.06 88 TYR A O 1
ATOM 744 N N . ASP A 1 89 ? -14.763 12.481 11.968 1.00 70.69 89 ASP A N 1
ATOM 745 C CA . ASP A 1 89 ? -14.764 12.635 13.427 1.00 70.69 89 ASP A CA 1
ATOM 746 C C . ASP A 1 89 ? -13.383 12.420 14.066 1.00 70.69 89 ASP A C 1
ATOM 748 O O . ASP A 1 89 ? -13.260 12.379 15.289 1.00 70.69 89 ASP A O 1
ATOM 752 N N . GLY A 1 90 ? -12.339 12.303 13.242 1.00 76.62 90 GLY A N 1
ATOM 753 C CA . GLY A 1 90 ? -10.962 12.124 13.691 1.00 76.62 90 GLY A CA 1
ATOM 754 C C . GLY A 1 90 ? -10.417 10.705 13.541 1.00 76.62 90 GLY A C 1
ATOM 755 O O . GLY A 1 90 ? -9.215 10.530 13.728 1.00 76.62 90 GLY A O 1
ATOM 756 N N . SER A 1 91 ? -11.244 9.710 13.201 1.00 83.88 91 SER A N 1
ATOM 757 C CA . SER A 1 91 ? -10.840 8.296 13.155 1.00 83.88 91 SER A CA 1
ATOM 758 C C . SER A 1 91 ? -11.193 7.599 11.838 1.00 83.88 91 SER A C 1
ATOM 760 O O . SER A 1 91 ? -12.198 7.930 11.215 1.00 83.88 91 SER A O 1
ATOM 762 N N . LEU A 1 92 ? -10.371 6.622 11.432 1.00 86.12 92 LEU A N 1
ATOM 763 C CA . LEU A 1 92 ? -10.636 5.759 10.274 1.00 86.12 92 LEU A CA 1
ATOM 764 C C . LEU A 1 92 ? -11.755 4.745 10.568 1.00 86.12 92 LEU A C 1
ATOM 766 O O . LEU A 1 92 ? -11.707 4.028 11.571 1.00 86.12 92 LEU A O 1
ATOM 770 N N . LYS A 1 93 ? -12.719 4.628 9.656 1.00 86.62 93 LYS A N 1
ATOM 771 C CA . LYS A 1 93 ? -13.909 3.774 9.746 1.00 86.62 93 LYS A CA 1
ATOM 772 C C . LYS A 1 93 ? -14.168 3.018 8.444 1.00 86.62 93 LYS A C 1
ATOM 774 O O . LYS A 1 93 ? -13.598 3.296 7.392 1.00 86.62 93 LYS A O 1
ATOM 779 N N . SER A 1 94 ? -15.067 2.037 8.518 1.00 88.00 94 SER A N 1
ATOM 780 C CA . SER A 1 94 ? -15.581 1.378 7.315 1.00 88.00 94 SER A CA 1
ATOM 781 C C . SER A 1 94 ? -16.362 2.368 6.449 1.00 88.00 94 SER A C 1
ATOM 783 O O . SER A 1 94 ? -17.101 3.200 6.971 1.00 88.00 94 SER A O 1
ATOM 785 N N . ASN A 1 95 ? -16.266 2.193 5.135 1.00 87.94 95 ASN A N 1
ATOM 786 C CA . ASN A 1 95 ? -16.824 3.018 4.062 1.00 87.94 95 ASN A CA 1
ATOM 787 C C . ASN A 1 95 ? -16.173 4.396 3.898 1.00 87.94 95 ASN A C 1
ATOM 789 O O . ASN A 1 95 ? -16.632 5.195 3.079 1.00 87.94 95 ASN A O 1
ATOM 793 N N . ASP A 1 96 ? -15.088 4.671 4.622 1.00 87.31 96 ASP A N 1
ATOM 794 C CA . ASP A 1 96 ? -14.304 5.869 4.370 1.00 87.31 96 ASP A CA 1
ATOM 795 C C . ASP A 1 96 ? -13.613 5.777 3.013 1.00 87.31 96 ASP A C 1
ATOM 797 O O . ASP A 1 96 ? -12.983 4.773 2.670 1.00 87.31 96 ASP A O 1
ATOM 801 N N . THR A 1 97 ? -13.709 6.868 2.254 1.00 89.50 97 THR A N 1
ATOM 802 C CA . THR A 1 97 ? -12.900 7.078 1.056 1.00 89.50 97 THR A CA 1
ATOM 803 C C . THR A 1 97 ? -11.634 7.828 1.453 1.00 89.50 97 THR A C 1
ATOM 805 O O . THR A 1 97 ? -11.690 8.961 1.943 1.00 89.50 97 THR A O 1
ATOM 808 N N . ILE A 1 98 ? -10.487 7.186 1.260 1.00 89.38 98 ILE A N 1
ATOM 809 C CA . ILE A 1 98 ? -9.183 7.694 1.679 1.00 89.38 98 ILE A CA 1
ATOM 810 C C . ILE A 1 98 ? -8.189 7.726 0.522 1.00 89.38 98 ILE A C 1
ATOM 812 O O . ILE A 1 98 ? -8.293 6.974 -0.441 1.00 89.38 98 ILE A O 1
ATOM 816 N N . ASN A 1 99 ? -7.159 8.550 0.652 1.00 91.00 99 ASN A N 1
ATOM 817 C CA . ASN A 1 99 ? -5.900 8.356 -0.050 1.00 91.00 99 ASN A CA 1
ATOM 818 C C . ASN A 1 99 ? -4.890 7.726 0.908 1.00 91.00 99 ASN A C 1
ATOM 820 O O . ASN A 1 99 ? -4.866 8.059 2.092 1.00 91.00 99 ASN A O 1
ATOM 824 N N . LEU A 1 100 ? -4.022 6.868 0.381 1.00 93.06 100 LEU A N 1
ATOM 825 C CA . LEU A 1 100 ? -2.894 6.306 1.116 1.00 93.06 100 LEU A CA 1
ATOM 826 C C . LEU A 1 100 ? -1.611 6.894 0.556 1.00 93.06 100 LEU A C 1
ATOM 828 O O . LEU A 1 100 ? -1.355 6.790 -0.643 1.00 93.06 100 LEU A O 1
ATOM 832 N N . SER A 1 101 ? -0.813 7.508 1.416 1.00 92.88 101 SER A N 1
ATOM 833 C CA . SER A 1 101 ? 0.452 8.112 1.039 1.00 92.88 101 SER A CA 1
ATOM 834 C C . SER A 1 101 ? 1.624 7.499 1.785 1.00 92.88 101 SER A C 1
ATOM 836 O O . SER A 1 101 ? 1.475 6.964 2.881 1.00 92.88 101 SER A O 1
ATOM 838 N N . ILE A 1 102 ? 2.802 7.545 1.175 1.00 93.62 102 ILE A N 1
ATOM 839 C CA . ILE A 1 102 ? 4.020 6.952 1.717 1.00 93.62 102 ILE A CA 1
ATOM 840 C C . ILE A 1 102 ? 5.228 7.814 1.365 1.00 93.62 102 ILE A C 1
ATOM 842 O O . ILE A 1 102 ? 5.305 8.403 0.284 1.00 93.62 102 ILE A O 1
ATOM 846 N N . LYS A 1 103 ? 6.188 7.892 2.287 1.00 91.94 103 LYS A N 1
ATOM 847 C CA . LYS A 1 103 ? 7.470 8.564 2.061 1.00 91.94 103 LYS A CA 1
ATOM 848 C C . LYS A 1 103 ? 8.546 7.550 1.711 1.00 91.94 103 LYS A C 1
ATOM 850 O O . LYS A 1 103 ? 8.641 6.493 2.324 1.00 91.94 103 LYS A O 1
ATOM 855 N N . LYS A 1 104 ? 9.397 7.925 0.761 1.00 91.56 104 LYS A N 1
ATOM 856 C CA . LYS A 1 104 ? 10.586 7.166 0.381 1.00 91.56 104 LYS A CA 1
ATOM 857 C C . LYS A 1 104 ? 11.753 7.505 1.310 1.00 91.56 104 LYS A C 1
ATOM 859 O O . LYS A 1 104 ? 12.405 8.527 1.125 1.00 91.56 104 LYS A O 1
ATOM 864 N N . THR A 1 105 ? 12.088 6.633 2.255 1.00 90.06 105 THR A N 1
ATOM 865 C CA . THR A 1 105 ? 13.087 6.922 3.310 1.00 90.06 105 THR A CA 1
ATOM 866 C C . THR A 1 105 ? 14.535 6.985 2.810 1.00 90.06 105 THR A C 1
ATOM 868 O O . THR A 1 105 ? 15.414 7.541 3.466 1.00 90.06 105 THR A O 1
ATOM 871 N N . LYS A 1 106 ? 14.815 6.379 1.651 1.00 88.00 106 LYS A N 1
ATOM 872 C CA . LYS A 1 106 ? 16.163 6.294 1.053 1.00 88.00 106 LYS A CA 1
ATOM 873 C C . LYS A 1 106 ? 16.500 7.329 -0.023 1.00 88.00 106 LYS A C 1
ATOM 875 O O . LYS A 1 106 ? 17.561 7.218 -0.637 1.00 88.00 106 LYS A O 1
ATOM 880 N N . VAL A 1 107 ? 15.637 8.310 -0.277 1.00 80.12 107 VAL A N 1
ATOM 881 C CA . VAL A 1 107 ? 15.950 9.449 -1.162 1.00 80.12 107 VAL A CA 1
ATOM 882 C C . VAL A 1 107 ? 15.881 10.751 -0.381 1.00 80.12 107 VAL A C 1
ATOM 884 O O . VAL A 1 107 ? 15.049 10.912 0.495 1.00 80.12 107 VAL A O 1
ATOM 887 N N . ILE A 1 108 ? 16.761 11.688 -0.738 1.00 69.31 108 ILE A N 1
ATOM 888 C CA . ILE A 1 108 ? 16.912 12.997 -0.076 1.00 69.31 108 ILE A CA 1
ATOM 889 C C . ILE A 1 108 ? 15.680 13.893 -0.291 1.00 69.31 108 ILE A C 1
ATOM 891 O O . ILE A 1 108 ? 15.428 14.821 0.470 1.00 69.31 108 ILE A O 1
ATOM 895 N N . ASN A 1 109 ? 14.890 13.603 -1.323 1.00 67.56 109 ASN A N 1
ATOM 896 C CA . ASN A 1 109 ? 13.665 14.327 -1.595 1.00 67.56 109 ASN A CA 1
ATOM 897 C C . ASN A 1 109 ? 12.536 13.620 -0.843 1.00 67.56 109 ASN A C 1
ATOM 899 O O . ASN A 1 109 ? 12.075 12.582 -1.318 1.00 67.56 109 ASN A O 1
ATOM 903 N N . ASP A 1 110 ? 12.095 14.203 0.276 1.00 64.12 110 ASP A N 1
ATOM 904 C CA . ASP A 1 110 ? 10.940 13.824 1.122 1.00 64.12 110 ASP A CA 1
ATOM 905 C C . ASP A 1 110 ? 9.584 13.861 0.379 1.00 64.12 110 ASP A C 1
ATOM 907 O O . ASP A 1 110 ? 8.535 14.196 0.934 1.00 64.12 110 ASP A O 1
ATOM 911 N N . LYS A 1 111 ? 9.585 13.549 -0.917 1.00 79.06 111 LYS A N 1
ATOM 912 C CA . LYS A 1 111 ? 8.393 13.496 -1.740 1.00 79.06 111 LYS A CA 1
ATOM 913 C C . LYS A 1 111 ? 7.549 12.319 -1.290 1.00 79.06 111 LYS A C 1
ATOM 915 O O . LYS A 1 111 ? 7.943 11.157 -1.383 1.00 79.06 111 LYS A O 1
ATOM 920 N N . GLU A 1 112 ? 6.384 12.681 -0.792 1.00 87.62 112 GLU A N 1
ATOM 921 C CA . GLU A 1 112 ? 5.279 11.782 -0.557 1.00 87.62 112 GLU A CA 1
ATOM 922 C C . GLU A 1 112 ? 4.733 11.299 -1.909 1.00 87.62 112 GLU A C 1
ATOM 924 O O . GLU A 1 112 ? 4.589 12.082 -2.851 1.00 87.62 112 GLU A O 1
ATOM 929 N N . GLU A 1 113 ? 4.468 10.002 -2.011 1.00 92.12 113 GLU A N 1
ATOM 930 C CA . GLU A 1 113 ? 3.785 9.399 -3.153 1.00 92.12 113 GLU A CA 1
ATOM 931 C C . GLU A 1 113 ? 2.491 8.738 -2.693 1.00 92.12 113 GLU A C 1
ATOM 933 O O . GLU A 1 113 ? 2.390 8.276 -1.556 1.00 92.12 113 GLU A O 1
ATOM 938 N N . PHE A 1 114 ? 1.506 8.691 -3.582 1.00 92.69 114 PHE A N 1
ATOM 939 C CA . PHE A 1 114 ? 0.171 8.183 -3.289 1.00 92.69 114 PHE A CA 1
ATOM 940 C C . PHE A 1 114 ? -0.063 6.846 -3.981 1.00 92.69 114 PHE A C 1
ATOM 942 O O . PHE A 1 114 ? 0.279 6.692 -5.155 1.00 92.69 114 PHE A O 1
ATOM 949 N N . LEU A 1 115 ? -0.671 5.905 -3.259 1.00 94.50 115 LEU A N 1
ATOM 950 C CA . LEU A 1 115 ? -1.129 4.634 -3.806 1.00 94.50 115 LEU A CA 1
ATOM 951 C C . LEU A 1 115 ? -2.229 4.890 -4.833 1.00 94.50 115 LEU A C 1
ATOM 953 O O . LEU A 1 115 ? -3.234 5.537 -4.533 1.00 94.50 115 LEU A O 1
ATOM 957 N N . SER A 1 116 ? -2.071 4.338 -6.026 1.00 92.69 116 SER A N 1
ATOM 958 C CA . SER A 1 116 ? -3.022 4.521 -7.113 1.00 92.69 116 SER A CA 1
ATOM 959 C C . SER A 1 116 ? -3.139 3.270 -7.963 1.00 92.69 116 SER A C 1
ATOM 961 O O . SER A 1 116 ? -2.198 2.483 -8.099 1.00 92.69 116 SER A O 1
ATOM 963 N N . SER A 1 117 ? -4.309 3.123 -8.568 1.00 90.19 117 SER A N 1
ATOM 964 C CA . SER A 1 117 ? -4.507 2.253 -9.714 1.00 90.19 117 SER A CA 1
ATOM 965 C C . SER A 1 117 ? -5.038 3.057 -10.902 1.00 90.19 117 SER A C 1
ATOM 967 O O . SER A 1 117 ? -5.426 4.221 -10.793 1.00 90.19 117 SER A O 1
ATOM 969 N N . HIS A 1 118 ? -5.014 2.446 -12.076 1.00 86.19 118 HIS A N 1
ATOM 970 C CA . HIS A 1 118 ? -5.417 3.055 -13.336 1.00 86.19 118 HIS A CA 1
ATOM 971 C C . HIS A 1 118 ? -5.840 1.971 -14.323 1.00 86.19 118 HIS A C 1
ATOM 973 O O . HIS A 1 118 ? -5.472 0.812 -14.150 1.00 86.19 118 HIS A O 1
ATOM 979 N N . ASP A 1 119 ? -6.568 2.334 -15.376 1.00 85.81 119 ASP A N 1
ATOM 980 C CA . ASP A 1 119 ? -7.062 1.402 -16.404 1.00 85.81 119 ASP A CA 1
ATOM 981 C C . ASP A 1 119 ? -5.963 0.955 -17.396 1.00 85.81 119 ASP A C 1
ATOM 983 O O . ASP A 1 119 ? -6.137 0.908 -18.611 1.00 85.81 119 ASP A O 1
ATOM 987 N N . ILE A 1 120 ? -4.766 0.674 -16.876 1.00 85.38 120 ILE A N 1
ATOM 988 C CA . ILE A 1 120 ? -3.663 0.102 -17.650 1.00 85.38 120 ILE A CA 1
ATOM 989 C C . ILE A 1 120 ? -3.510 -1.338 -17.200 1.00 85.38 120 ILE A C 1
ATOM 991 O O . ILE A 1 120 ? -3.200 -1.621 -16.039 1.00 85.38 120 ILE A O 1
ATOM 995 N N . HIS A 1 121 ? -3.709 -2.228 -18.161 1.00 86.50 121 HIS A N 1
ATOM 996 C CA . HIS A 1 121 ? -3.567 -3.655 -17.985 1.00 86.50 121 HIS A CA 1
ATOM 997 C C . HIS A 1 121 ? -2.162 -4.092 -18.400 1.00 86.50 121 HIS A C 1
ATOM 999 O O . HIS A 1 121 ? -1.693 -3.845 -19.511 1.00 86.50 121 HIS A O 1
ATOM 1005 N N . CYS A 1 122 ? -1.491 -4.750 -17.471 1.00 86.19 122 CYS A N 1
ATOM 1006 C CA . CYS A 1 122 ? -0.157 -5.293 -17.594 1.00 86.19 122 CYS A CA 1
ATOM 1007 C C . CYS A 1 122 ? -0.213 -6.780 -17.877 1.00 86.19 122 CYS A C 1
ATOM 1009 O O . CYS A 1 122 ? -1.044 -7.473 -17.302 1.00 86.19 122 CYS A O 1
ATOM 1011 N N . SER A 1 123 ? 0.707 -7.286 -18.698 1.00 88.88 123 SER A N 1
ATOM 1012 C CA . SER A 1 123 ? 0.870 -8.727 -18.892 1.00 88.88 123 SER A CA 1
ATOM 1013 C C . SER A 1 123 ? 2.233 -9.185 -18.380 1.00 88.88 123 SER A C 1
ATOM 1015 O O . SER A 1 123 ? 3.264 -8.670 -18.812 1.00 88.88 123 SER A O 1
ATOM 1017 N N . ILE A 1 124 ? 2.244 -10.151 -17.459 1.00 81.81 124 ILE A N 1
ATOM 1018 C CA . ILE A 1 124 ? 3.452 -10.864 -17.019 1.00 81.81 124 ILE A CA 1
ATOM 1019 C C . ILE A 1 124 ? 3.231 -12.352 -17.280 1.00 81.81 124 ILE A C 1
ATOM 1021 O O . ILE A 1 124 ? 2.395 -12.997 -16.644 1.00 81.81 124 ILE A O 1
ATOM 1025 N N . GLY A 1 125 ? 3.988 -12.905 -18.229 1.00 85.19 125 GLY A N 1
ATOM 1026 C CA . GLY A 1 125 ? 3.739 -14.258 -18.723 1.00 85.19 125 GLY A CA 1
ATOM 1027 C C . GLY A 1 125 ? 2.322 -14.367 -19.290 1.00 85.19 125 GLY A C 1
ATOM 1028 O O . GLY A 1 125 ? 1.943 -13.574 -20.146 1.00 85.19 125 GLY A O 1
ATOM 1029 N N . ASN A 1 126 ? 1.538 -15.314 -18.772 1.00 87.94 126 ASN A N 1
ATOM 1030 C CA . ASN A 1 126 ? 0.154 -15.556 -19.199 1.00 87.94 126 ASN A CA 1
ATOM 1031 C C . ASN A 1 126 ? -0.892 -14.799 -18.362 1.00 87.94 126 ASN A C 1
ATOM 1033 O O . ASN A 1 126 ? -2.087 -15.036 -18.526 1.00 87.94 126 ASN A O 1
ATOM 1037 N N . TYR A 1 127 ? -0.465 -13.940 -17.436 1.00 84.69 127 TYR A N 1
ATOM 1038 C CA . TYR A 1 127 ? -1.365 -13.229 -16.533 1.00 84.69 127 TYR A CA 1
ATOM 1039 C C . TYR A 1 127 ? -1.513 -11.778 -16.958 1.00 84.69 127 TYR A C 1
ATOM 1041 O O . TYR A 1 127 ? -0.513 -11.065 -17.057 1.00 84.69 127 TYR A O 1
ATOM 1049 N N . THR A 1 128 ? -2.758 -11.344 -17.137 1.00 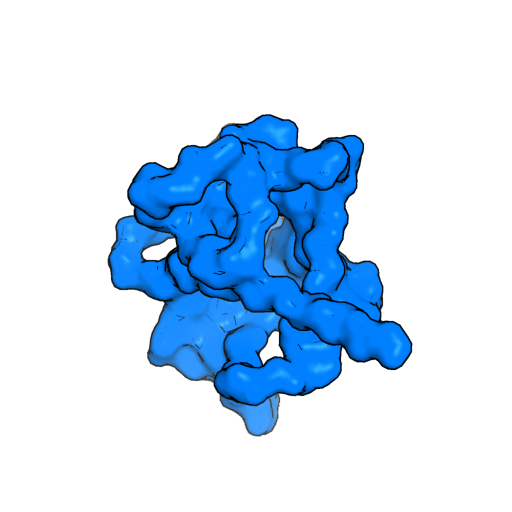89.12 128 THR A N 1
ATOM 1050 C CA . THR A 1 128 ? -3.114 -9.936 -17.313 1.00 89.12 128 THR A CA 1
ATOM 1051 C C . THR A 1 128 ? -3.688 -9.391 -16.011 1.00 89.12 128 THR A C 1
ATOM 1053 O O . THR A 1 128 ? -4.521 -10.042 -15.383 1.00 89.12 128 THR A O 1
ATOM 1056 N N . PHE A 1 129 ? -3.235 -8.215 -15.589 1.00 87.25 129 PHE A N 1
ATOM 1057 C CA . PHE A 1 129 ? -3.643 -7.599 -14.329 1.00 87.25 129 PHE A CA 1
ATOM 1058 C C . PHE A 1 129 ? -3.660 -6.079 -14.433 1.00 87.25 129 PHE A C 1
ATOM 1060 O O . PHE A 1 129 ? -2.902 -5.490 -15.202 1.00 87.25 129 PHE A O 1
ATOM 1067 N N . GLN A 1 130 ? -4.496 -5.438 -13.626 1.00 90.81 130 GLN A N 1
ATOM 1068 C CA . GLN A 1 130 ? -4.507 -3.989 -13.499 1.00 90.81 130 GLN A CA 1
ATOM 1069 C C . GLN A 1 130 ? -3.428 -3.548 -12.499 1.00 90.81 130 GLN A C 1
ATOM 1071 O O . GLN A 1 130 ? -3.376 -4.028 -11.363 1.00 90.81 130 GLN A O 1
ATOM 1076 N N . GLU A 1 131 ? -2.537 -2.659 -12.935 1.00 91.44 131 GLU A N 1
ATOM 1077 C CA . GLU A 1 131 ? -1.374 -2.237 -12.147 1.00 91.44 131 GLU A CA 1
ATOM 1078 C C . GLU A 1 131 ? -1.780 -1.417 -10.907 1.00 91.44 131 GLU A C 1
ATOM 1080 O O . GLU A 1 131 ? -2.719 -0.615 -10.942 1.00 91.44 131 GLU A O 1
ATOM 1085 N N . VAL A 1 132 ? -1.029 -1.591 -9.817 1.00 93.31 132 VAL A N 1
ATOM 1086 C CA . VAL A 1 132 ? -1.067 -0.726 -8.630 1.00 93.31 132 VAL A CA 1
ATOM 1087 C C . VAL A 1 132 ? 0.329 -0.141 -8.420 1.00 93.31 132 VAL A C 1
ATOM 1089 O O . VAL A 1 132 ? 1.325 -0.870 -8.411 1.00 93.31 132 VAL A O 1
ATOM 1092 N N . VAL A 1 133 ? 0.406 1.180 -8.276 1.00 93.75 133 VAL A N 1
ATOM 1093 C CA . VAL A 1 133 ? 1.659 1.951 -8.268 1.00 93.75 133 VAL A CA 1
ATOM 1094 C C . VAL A 1 133 ? 1.608 3.102 -7.267 1.00 93.75 133 VAL A C 1
ATOM 1096 O O . VAL A 1 133 ? 0.539 3.459 -6.774 1.00 93.75 133 VAL A O 1
ATOM 1099 N N . CYS A 1 134 ? 2.767 3.710 -7.009 1.00 93.31 134 CYS A N 1
ATOM 1100 C CA . CYS A 1 134 ? 2.872 4.995 -6.320 1.00 93.31 134 CYS A CA 1
ATOM 1101 C C . CYS A 1 134 ? 3.363 6.107 -7.260 1.00 93.31 134 CYS A C 1
ATOM 1103 O O . CYS A 1 134 ? 4.259 5.888 -8.083 1.00 93.31 134 CYS A O 1
ATOM 1105 N N . LEU A 1 135 ? 2.790 7.307 -7.122 1.00 89.06 135 LEU A N 1
ATOM 1106 C CA . LEU A 1 135 ? 3.163 8.503 -7.887 1.00 89.06 135 LEU A CA 1
ATOM 1107 C C . LEU A 1 135 ? 3.088 9.786 -7.040 1.00 89.06 135 LEU A C 1
ATOM 1109 O O . LEU A 1 135 ? 2.298 9.873 -6.103 1.00 89.06 135 LEU A O 1
ATOM 1113 N N . SER A 1 136 ? 3.928 10.776 -7.364 1.00 81.06 136 SER A N 1
ATOM 1114 C CA . SER A 1 136 ? 4.048 12.040 -6.613 1.00 81.06 136 SER A CA 1
ATOM 1115 C C . SER A 1 136 ? 2.980 13.081 -6.949 1.00 81.06 136 SER A C 1
ATOM 1117 O O . SER A 1 136 ? 2.726 13.975 -6.146 1.00 81.06 136 SER A O 1
ATOM 1119 N N . ASP A 1 137 ? 2.371 12.982 -8.130 1.00 67.94 137 ASP A N 1
ATOM 1120 C CA . ASP A 1 137 ? 1.477 14.009 -8.656 1.00 67.94 137 ASP A CA 1
ATOM 1121 C C . ASP A 1 137 ? 0.046 13.464 -8.686 1.00 67.94 137 ASP A C 1
ATOM 1123 O O . ASP A 1 137 ? -0.217 12.434 -9.307 1.00 67.94 137 ASP A O 1
ATOM 1127 N N . ARG A 1 138 ? -0.884 14.171 -8.031 1.00 61.28 138 ARG A N 1
ATOM 1128 C CA . ARG A 1 138 ? -2.334 13.921 -8.103 1.00 61.28 138 ARG A CA 1
ATOM 1129 C C . ARG A 1 138 ? -2.843 14.308 -9.491 1.00 61.28 138 ARG A C 1
ATOM 1131 O O . ARG A 1 138 ? -3.399 15.387 -9.683 1.00 61.28 138 ARG A O 1
ATOM 1138 N N . LEU A 1 139 ? -2.587 13.468 -10.485 1.00 53.94 139 LEU A N 1
ATOM 1139 C CA . LEU A 1 139 ? -2.932 13.723 -11.887 1.00 53.94 139 LEU A CA 1
ATOM 1140 C C . LEU A 1 139 ? -4.393 13.364 -12.215 1.00 53.94 139 LEU A C 1
ATOM 1142 O O . LEU A 1 139 ? -4.705 13.101 -13.373 1.00 53.94 139 LEU A O 1
ATOM 1146 N N . GLY A 1 140 ? -5.286 13.350 -11.221 1.00 51.59 140 GLY A N 1
ATOM 1147 C CA . GLY A 1 140 ? -6.692 12.990 -11.411 1.00 51.59 140 GLY A CA 1
ATOM 1148 C C . GLY A 1 140 ? -6.879 11.515 -11.768 1.00 51.59 140 GLY A C 1
ATOM 1149 O O . GLY A 1 140 ? -7.708 11.196 -12.620 1.00 51.59 140 GLY A O 1
ATOM 1150 N N . ARG A 1 141 ? -6.070 10.622 -11.181 1.00 61.69 141 ARG A N 1
ATOM 1151 C CA . ARG A 1 141 ? -6.205 9.164 -11.328 1.00 61.69 141 ARG A CA 1
ATOM 1152 C C . ARG A 1 141 ? -7.020 8.588 -10.169 1.00 61.69 141 ARG A C 1
ATOM 1154 O O . ARG A 1 141 ? -7.405 9.298 -9.249 1.00 61.69 141 ARG A O 1
ATOM 1161 N N . ASN A 1 142 ? -7.283 7.282 -10.191 1.00 71.62 142 ASN A N 1
ATOM 1162 C CA . ASN A 1 142 ? -7.944 6.607 -9.074 1.00 71.62 142 ASN A CA 1
ATOM 1163 C C . ASN A 1 142 ? -6.940 6.458 -7.918 1.00 71.62 142 ASN A C 1
ATOM 1165 O O . ASN A 1 142 ? -6.254 5.441 -7.790 1.00 71.62 142 ASN A O 1
ATOM 1169 N N . GLU A 1 143 ? -6.7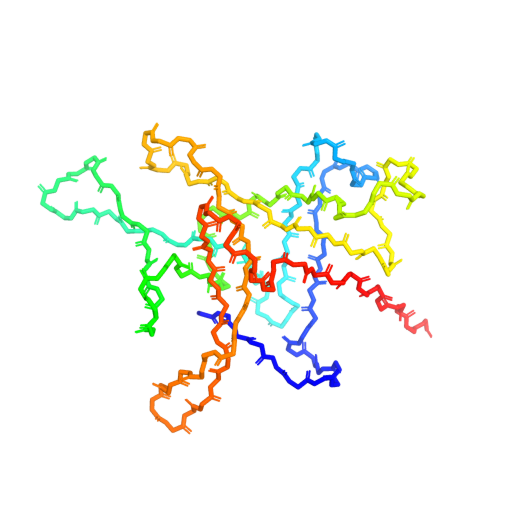76 7.521 -7.131 1.00 81.88 143 GLU A N 1
ATOM 1170 C CA . GLU A 1 143 ? -5.972 7.531 -5.900 1.00 81.88 143 GLU A CA 1
ATOM 1171 C C . GLU A 1 143 ? -6.838 7.353 -4.642 1.00 81.88 143 GLU A C 1
ATOM 1173 O O . GLU A 1 143 ? -6.319 7.248 -3.528 1.00 81.88 143 GLU A O 1
ATOM 1178 N N . GLU A 1 144 ? -8.160 7.370 -4.811 1.00 88.75 144 GLU A N 1
ATOM 1179 C CA . GLU A 1 144 ? -9.146 7.139 -3.762 1.00 88.75 144 GLU A CA 1
ATOM 1180 C C . GLU A 1 144 ? -9.400 5.641 -3.572 1.00 88.75 144 GLU A C 1
ATOM 1182 O O . GLU A 1 144 ? -9.622 4.899 -4.528 1.00 88.75 144 GLU A O 1
ATOM 1187 N N . TRP A 1 145 ? -9.400 5.212 -2.315 1.00 90.12 145 TRP A N 1
ATOM 1188 C CA . TRP A 1 145 ? -9.624 3.837 -1.893 1.00 90.12 145 TRP A CA 1
ATOM 1189 C C . TRP A 1 145 ? -10.737 3.805 -0.850 1.00 90.12 145 TRP A C 1
ATOM 1191 O O . TRP A 1 145 ? -10.738 4.616 0.076 1.00 90.12 145 TRP A O 1
ATOM 1201 N N . CYS A 1 146 ? -11.674 2.868 -0.989 1.00 89.75 146 CYS A N 1
ATOM 1202 C CA . CYS A 1 146 ? -12.696 2.601 0.020 1.00 89.75 146 CYS A CA 1
ATOM 1203 C C . CYS A 1 146 ? -12.160 1.584 1.034 1.00 89.75 146 CYS A C 1
ATOM 1205 O O . CYS A 1 146 ? -11.641 0.537 0.639 1.00 89.75 146 CYS A O 1
ATOM 1207 N N . ILE A 1 147 ? -12.283 1.873 2.329 1.00 88.00 147 ILE A N 1
ATOM 1208 C CA . ILE A 1 147 ? -11.986 0.900 3.386 1.00 88.00 147 ILE A CA 1
ATOM 1209 C C . ILE A 1 147 ? -13.249 0.119 3.725 1.00 88.00 147 ILE A C 1
ATOM 1211 O O . ILE A 1 147 ? -14.194 0.673 4.268 1.00 88.00 147 ILE A O 1
ATOM 1215 N N . GLU A 1 148 ? -13.249 -1.187 3.483 1.00 87.50 148 GLU A N 1
ATOM 1216 C CA . GLU A 1 148 ? -14.347 -2.075 3.871 1.00 87.50 148 GLU A CA 1
ATOM 1217 C C . GLU A 1 148 ? -13.891 -2.996 5.005 1.00 87.50 148 GLU A C 1
ATOM 1219 O O . GLU A 1 148 ? -13.014 -3.846 4.831 1.00 87.50 148 GLU A O 1
ATOM 1224 N N . LEU A 1 149 ? -14.466 -2.816 6.198 1.00 85.69 149 LEU A N 1
ATOM 1225 C CA . LEU A 1 149 ? -14.167 -3.670 7.344 1.00 85.69 149 LEU A CA 1
ATOM 1226 C C . LEU A 1 149 ? -15.040 -4.923 7.300 1.00 85.69 149 LEU A C 1
ATOM 1228 O O . LEU A 1 149 ? -16.263 -4.873 7.447 1.00 85.69 149 LEU A O 1
ATOM 1232 N N . ILE A 1 150 ? -14.395 -6.075 7.159 1.00 82.38 150 ILE A N 1
ATOM 1233 C CA . ILE A 1 150 ? -15.078 -7.363 7.199 1.00 82.38 150 ILE A CA 1
ATOM 1234 C C . ILE A 1 150 ? -15.251 -7.752 8.661 1.00 82.38 150 ILE A C 1
ATOM 1236 O O . ILE A 1 150 ? -14.281 -7.889 9.409 1.00 82.38 150 ILE A O 1
ATOM 1240 N N . HIS A 1 151 ? -16.503 -7.911 9.074 1.00 67.00 151 HIS A N 1
ATOM 1241 C CA . HIS A 1 151 ? -16.820 -8.369 10.415 1.00 67.00 151 HIS A CA 1
ATOM 1242 C C . HIS A 1 151 ? -16.477 -9.857 10.487 1.00 67.00 151 HIS A C 1
ATOM 1244 O O . HIS A 1 151 ? -16.937 -10.644 9.658 1.00 67.00 151 HIS A O 1
ATOM 1250 N N . GLY A 1 152 ? -15.642 -10.244 11.452 1.00 57.56 152 GLY A N 1
ATOM 1251 C CA . GLY A 1 152 ? -15.413 -11.655 11.728 1.00 57.56 152 GLY A CA 1
ATOM 1252 C C . GLY A 1 152 ? -16.740 -12.284 12.132 1.00 57.56 152 GLY A C 1
ATOM 1253 O O . GLY A 1 152 ? -17.325 -11.867 13.129 1.00 57.56 152 GLY A O 1
ATOM 1254 N N . GLY A 1 153 ? -17.232 -13.242 11.345 1.00 47.34 153 GLY A N 1
ATOM 1255 C CA . GLY A 1 153 ? -18.300 -14.121 11.803 1.00 47.34 153 GLY A CA 1
ATOM 1256 C C . GLY A 1 153 ? -17.806 -14.822 13.063 1.00 47.34 153 GLY A C 1
ATOM 1257 O O . GLY A 1 153 ? -16.780 -15.502 13.017 1.00 47.34 153 GLY A O 1
ATOM 1258 N N . SER A 1 154 ? -18.475 -14.554 14.182 1.00 34.81 154 SER A N 1
ATOM 1259 C CA . SER A 1 154 ? -18.279 -15.239 15.460 1.00 34.81 154 SER A CA 1
ATOM 1260 C C . SER A 1 154 ? -18.677 -16.702 15.364 1.00 34.81 154 SER A C 1
ATOM 1262 O O . SER A 1 154 ? -19.740 -16.942 14.743 1.00 34.81 154 SER A O 1
#

Sequence (154 aa):
MVFVGSTEPVPNSLWKIKFDKELATYPDTPINLQHIKSEMFLGLSFNRNTHYPHNYYYLRSPCTKYTEVSCNGNDKDWIFRHSKFENYDGSLKSNDTINLSIKKTKVINDKEEFLSSHDIHCSIGNYTFQEVVCLSDRLGRNEEWCIELIHGGS

Radius of gyration: 16.04 Å; chains: 1; bounding box: 47×32×39 Å